Protein AF-A0A661CI44-F1 (afdb_monomer)

Mean predicted aligned error: 7.84 Å

pLDDT: mean 80.7, std 15.81, range [48.75, 94.88]

Sequence (55 aa):
PSGGDYEPPSLARTEWEHINRVLTDCGGNISQAARKLGLHRRTLQRKLKTQPPRS

Foldseek 3Di:
DDDDPPCPCPVQQVVVVLLVVLCVVVVNPLCRSCVVVVHDSVVSVVSVVPPRPPD

Radius of gyration: 13.75 Å; Cα contacts (8 Å, |Δi|>4): 31; chains: 1; bounding box: 33×16×37 Å

Solvent-accessible surface area (backbone atoms only — not comparable to full-atom values): 3395 Å² total; per-residue (Å²): 144,76,82,79,86,76,66,63,78,50,69,64,47,59,50,48,52,52,52,51,53,41,22,56,75,45,73,64,34,54,66,57,24,14,60,76,69,75,43,54,50,71,56,50,52,48,61,67,69,44,68,81,71,78,128

Secondary structure (DSSP, 8-state):
--------S-HHHHHHHHHHHHHHHTTT-HHHHHHHTT--HHHHHHHHHSPP---

Nearest PDB structures (foldseek):
  1etv-assembly1_B  TM=7.733E-01  e=4.018E-02  Escherichia coli
  6m10-assembly3_D  TM=7.839E-01  e=4.018E-02  Pseudomonas aeruginosa PAO1
  6p0u-assembly1_B  TM=7.823E-01  e=5.514E-02  Escherichia coli K-12
  1fip-assembly1_B  TM=7.797E-01  e=7.568E-02  Escherichia coli
  1etw-assembly1_A  TM=7.759E-01  e=1.039E-01  Escherichia coli

Structure (mmCIF, N/CA/C/O backbone):
data_AF-A0A661CI44-F1
#
_entry.id   AF-A0A661CI44-F1
#
loop_
_atom_site.group_PDB
_atom_site.id
_atom_site.type_symbol
_atom_site.label_atom_id
_atom_site.label_alt_id
_atom_site.label_comp_id
_atom_site.label_asym_id
_atom_site.label_entity_id
_atom_site.label_seq_id
_atom_site.pdbx_PDB_ins_code
_atom_site.Cartn_x
_atom_site.Cartn_y
_atom_site.Cartn_z
_atom_site.occupancy
_atom_site.B_iso_or_equiv
_atom_site.auth_seq_id
_atom_site.auth_comp_id
_atom_site.auth_asym_id
_atom_site.auth_atom_id
_atom_site.pdbx_PDB_model_num
ATOM 1 N N . PRO A 1 1 ? 24.712 9.155 -30.260 1.00 59.22 1 PRO A N 1
ATOM 2 C CA . PRO A 1 1 ? 23.251 8.919 -30.246 1.00 59.22 1 PRO A CA 1
ATOM 3 C C . PRO A 1 1 ? 22.960 7.412 -30.182 1.00 59.22 1 PRO A C 1
ATOM 5 O O . PRO A 1 1 ? 22.886 6.752 -31.213 1.00 59.22 1 PRO A O 1
ATOM 8 N N . SER A 1 2 ? 22.894 6.877 -28.961 1.00 48.75 2 SER A N 1
ATOM 9 C CA . SER A 1 2 ? 22.647 5.456 -28.684 1.00 48.75 2 SER A CA 1
ATOM 10 C C . SER A 1 2 ? 21.272 5.293 -28.042 1.00 48.75 2 SER A C 1
ATOM 12 O O . SER A 1 2 ? 20.816 6.200 -27.352 1.00 48.75 2 SER A O 1
ATOM 14 N N . GLY A 1 3 ? 20.628 4.172 -28.371 1.00 50.16 3 GLY A N 1
ATOM 15 C CA . GLY A 1 3 ? 19.209 3.850 -28.211 1.00 50.16 3 GLY A CA 1
ATOM 16 C C . GLY A 1 3 ? 18.550 4.328 -26.924 1.00 50.16 3 GLY A C 1
ATOM 17 O O . GLY A 1 3 ? 19.096 4.177 -25.840 1.00 50.16 3 GLY A O 1
ATOM 18 N N . GLY A 1 4 ? 17.354 4.888 -27.099 1.00 50.12 4 GLY A N 1
ATOM 19 C CA . GLY A 1 4 ? 16.541 5.424 -26.027 1.00 50.12 4 GLY A CA 1
ATOM 20 C C . GLY A 1 4 ? 16.259 4.404 -24.934 1.00 50.12 4 GLY A C 1
ATOM 21 O O . GLY A 1 4 ? 15.855 3.270 -25.204 1.00 50.12 4 GLY A O 1
ATOM 22 N N . ASP A 1 5 ? 16.414 4.887 -23.710 1.00 52.72 5 ASP A N 1
ATOM 23 C CA . ASP A 1 5 ? 15.838 4.379 -22.477 1.00 52.72 5 ASP A CA 1
ATOM 24 C C . ASP A 1 5 ? 14.308 4.370 -22.605 1.00 52.72 5 ASP A C 1
ATOM 26 O O . ASP A 1 5 ? 13.583 5.173 -22.019 1.00 52.72 5 ASP A O 1
ATOM 30 N N . TYR A 1 6 ? 13.780 3.457 -23.417 1.00 49.19 6 TYR A N 1
ATOM 31 C CA . TYR A 1 6 ? 12.399 3.020 -23.306 1.00 49.19 6 TYR A CA 1
ATOM 32 C C . TYR A 1 6 ? 12.339 2.112 -22.079 1.00 49.19 6 TYR A C 1
ATOM 34 O O . TYR A 1 6 ? 12.099 0.913 -22.184 1.00 49.19 6 TYR A O 1
ATOM 42 N N . GLU A 1 7 ? 12.634 2.669 -20.905 1.00 55.56 7 GLU A N 1
ATOM 43 C CA . GLU A 1 7 ? 12.212 2.042 -19.671 1.00 55.56 7 GLU A CA 1
ATOM 44 C C . GLU A 1 7 ? 10.686 2.174 -19.705 1.00 55.56 7 GLU A C 1
ATOM 46 O O . GLU A 1 7 ? 10.172 3.295 -19.582 1.00 55.56 7 GLU A O 1
ATOM 51 N N . PRO A 1 8 ? 9.924 1.090 -19.982 1.00 53.41 8 PRO A N 1
ATOM 52 C CA . PRO A 1 8 ? 8.480 1.159 -19.801 1.00 53.41 8 PRO A CA 1
ATOM 53 C C . PRO A 1 8 ? 8.269 1.702 -18.389 1.00 53.41 8 PRO A C 1
ATOM 55 O O . PRO A 1 8 ? 9.072 1.330 -17.529 1.00 53.41 8 PRO A O 1
ATOM 58 N N . PRO A 1 9 ? 7.281 2.589 -18.137 1.00 55.50 9 PRO A N 1
ATOM 59 C CA . PRO A 1 9 ? 7.073 3.161 -16.810 1.00 55.50 9 PRO A CA 1
ATOM 60 C C . PRO A 1 9 ? 7.234 2.037 -15.801 1.00 55.50 9 PRO A C 1
ATOM 62 O O . PRO A 1 9 ? 6.468 1.072 -15.849 1.00 55.50 9 PRO A O 1
ATOM 65 N N . SER A 1 10 ? 8.335 2.099 -15.036 1.00 67.88 10 SER A N 1
ATOM 66 C CA . SER A 1 10 ? 8.842 0.933 -14.315 1.00 67.88 10 SER A CA 1
ATOM 67 C C . SER A 1 10 ? 7.658 0.352 -13.551 1.00 67.88 10 SER A C 1
ATOM 69 O O . SER A 1 10 ? 6.969 1.118 -12.884 1.00 67.88 10 SER A O 1
ATOM 71 N N . LEU A 1 11 ? 7.339 -0.942 -13.694 1.00 74.69 11 LEU A N 1
ATOM 72 C CA . LEU A 1 11 ? 6.125 -1.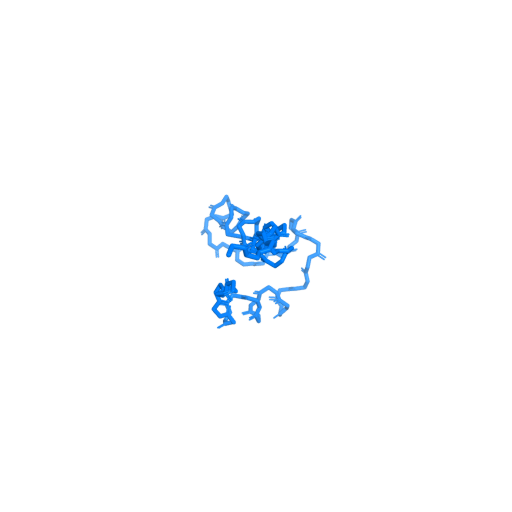565 -13.116 1.00 74.69 11 LEU A CA 1
ATOM 73 C C . LEU A 1 11 ? 5.880 -1.130 -11.656 1.00 74.69 11 LEU A C 1
ATOM 75 O O . LEU A 1 11 ? 4.744 -0.940 -11.223 1.00 74.69 11 LEU A O 1
ATOM 79 N N . ALA A 1 12 ? 6.971 -0.885 -10.929 1.00 76.56 12 ALA A N 1
ATOM 80 C CA . ALA A 1 12 ? 6.998 -0.325 -9.587 1.00 76.56 12 ALA A CA 1
ATOM 81 C C . ALA A 1 12 ? 6.365 1.084 -9.446 1.00 76.56 12 ALA A C 1
ATOM 83 O O . ALA A 1 12 ? 5.699 1.345 -8.447 1.00 76.56 12 ALA A O 1
ATOM 84 N N . ARG A 1 13 ? 6.536 1.998 -10.410 1.00 81.00 13 ARG A N 1
ATOM 85 C CA . ARG A 1 13 ? 5.913 3.334 -10.437 1.00 81.00 13 ARG A CA 1
ATOM 86 C C . ARG A 1 13 ? 4.402 3.241 -10.622 1.00 81.00 13 ARG A C 1
ATOM 88 O O . ARG A 1 13 ? 3.673 3.833 -9.833 1.00 81.00 13 ARG A O 1
ATOM 95 N N . THR A 1 14 ? 3.930 2.459 -11.594 1.00 84.62 14 THR A N 1
ATOM 96 C CA . THR A 1 14 ? 2.487 2.244 -11.802 1.00 84.62 14 THR A CA 1
ATOM 97 C C . THR A 1 14 ? 1.839 1.619 -10.569 1.00 84.62 14 THR A C 1
ATOM 99 O O . THR A 1 14 ? 0.759 2.036 -10.153 1.00 84.62 14 THR A O 1
ATOM 102 N N . GLU A 1 15 ? 2.516 0.658 -9.939 1.00 85.81 15 GLU A N 1
ATOM 103 C CA . GLU A 1 15 ? 2.056 0.060 -8.688 1.00 85.81 15 GLU A CA 1
ATOM 104 C C . GLU A 1 15 ? 2.011 1.087 -7.543 1.00 85.81 15 GLU A C 1
ATOM 106 O O . GLU A 1 15 ? 1.039 1.125 -6.785 1.00 85.81 15 GLU A O 1
ATOM 111 N N . TRP A 1 16 ? 3.015 1.963 -7.441 1.00 86.19 16 TRP A N 1
ATOM 112 C CA 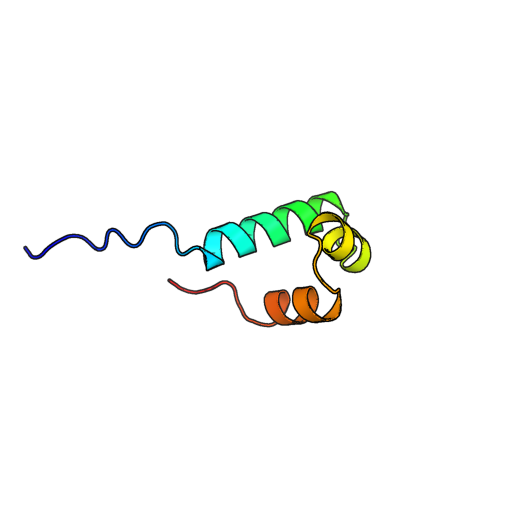. TRP A 1 16 ? 3.053 3.027 -6.436 1.00 86.19 16 TRP A CA 1
ATOM 113 C C . TRP A 1 16 ? 1.936 4.057 -6.635 1.00 86.19 16 TRP A C 1
ATOM 115 O O . TRP A 1 16 ? 1.252 4.411 -5.674 1.00 86.19 16 TRP A O 1
ATOM 125 N N . GLU A 1 17 ? 1.692 4.495 -7.870 1.00 89.50 17 GLU A N 1
ATOM 126 C CA . GLU A 1 17 ? 0.581 5.395 -8.197 1.00 89.50 17 GLU A CA 1
ATOM 127 C C . GLU A 1 17 ? -0.772 4.753 -7.878 1.00 89.50 17 GLU A C 1
ATOM 129 O O . GLU A 1 17 ? -1.638 5.399 -7.283 1.00 89.50 17 GLU A O 1
ATOM 134 N N . HIS A 1 18 ? -0.940 3.464 -8.188 1.00 90.75 18 HIS A N 1
ATOM 135 C CA . HIS A 1 18 ? -2.151 2.723 -7.841 1.00 90.75 18 HIS A CA 1
ATOM 136 C C . HIS A 1 18 ? -2.349 2.673 -6.317 1.00 90.75 18 HIS A C 1
ATOM 138 O O . HIS A 1 18 ? -3.432 2.994 -5.821 1.00 90.75 18 HIS A O 1
ATOM 144 N N . ILE A 1 19 ? -1.299 2.332 -5.560 1.00 90.69 19 ILE A N 1
ATOM 145 C CA . ILE A 1 19 ? -1.316 2.330 -4.091 1.00 90.69 19 ILE A CA 1
ATOM 146 C C . ILE A 1 19 ? -1.743 3.695 -3.549 1.00 90.69 19 ILE A C 1
ATOM 148 O O . ILE A 1 19 ? -2.602 3.764 -2.669 1.00 90.69 19 ILE A O 1
ATOM 152 N N . ASN A 1 20 ? -1.163 4.773 -4.074 1.00 91.06 20 ASN A N 1
ATOM 153 C CA . ASN A 1 20 ? -1.413 6.124 -3.586 1.00 91.06 20 ASN A CA 1
ATOM 154 C C . ASN A 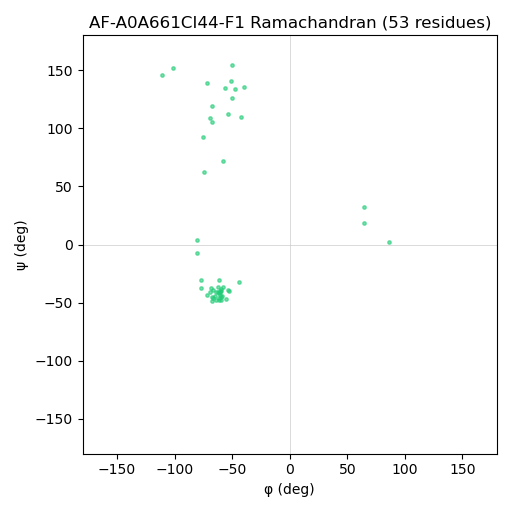1 20 ? -2.845 6.586 -3.905 1.00 91.06 20 ASN A C 1
ATOM 156 O O . ASN A 1 20 ? -3.538 7.131 -3.042 1.00 91.06 20 ASN A O 1
ATOM 160 N N . ARG A 1 21 ? -3.335 6.271 -5.111 1.00 93.50 21 ARG A N 1
ATOM 161 C CA . ARG A 1 21 ? -4.718 6.536 -5.525 1.00 93.50 21 ARG A CA 1
ATOM 162 C C . ARG A 1 21 ? -5.724 5.835 -4.616 1.00 93.50 21 ARG A C 1
ATOM 164 O O . ARG A 1 21 ? -6.649 6.477 -4.127 1.00 93.50 21 ARG A O 1
ATOM 171 N N . VAL A 1 22 ? -5.522 4.545 -4.341 1.00 94.38 22 VAL A N 1
ATOM 172 C CA . VAL A 1 22 ? -6.410 3.772 -3.457 1.00 94.38 22 VAL A CA 1
ATOM 173 C C . VAL A 1 22 ? -6.310 4.248 -2.006 1.00 94.38 22 VAL A C 1
ATOM 175 O O . VAL A 1 22 ? -7.323 4.316 -1.312 1.00 94.38 22 VAL A O 1
ATOM 178 N N . LEU A 1 23 ? -5.117 4.611 -1.533 1.00 92.38 23 LEU A N 1
ATOM 179 C CA . LEU A 1 23 ? -4.935 5.167 -0.192 1.00 92.38 23 LEU A CA 1
ATOM 180 C C . LEU A 1 23 ? -5.680 6.498 -0.025 1.00 92.38 23 LEU A C 1
ATOM 182 O O . LEU A 1 23 ? -6.309 6.706 1.013 1.00 92.38 23 LEU A O 1
ATOM 186 N N . THR A 1 24 ? -5.645 7.353 -1.048 1.00 93.75 24 THR A N 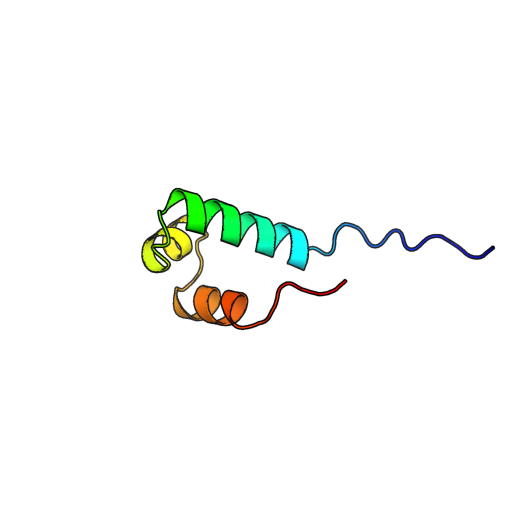1
ATOM 187 C CA . THR A 1 24 ? -6.352 8.643 -1.076 1.00 93.75 24 THR A CA 1
ATOM 188 C C . THR A 1 24 ? -7.864 8.442 -1.122 1.00 93.75 24 THR A C 1
ATOM 190 O O . THR A 1 24 ? -8.580 9.041 -0.326 1.00 93.75 24 THR A O 1
ATOM 193 N N . ASP A 1 25 ? -8.346 7.531 -1.972 1.00 94.88 25 ASP A N 1
ATOM 194 C CA . ASP A 1 25 ? -9.758 7.121 -2.035 1.00 94.88 25 ASP A CA 1
ATOM 195 C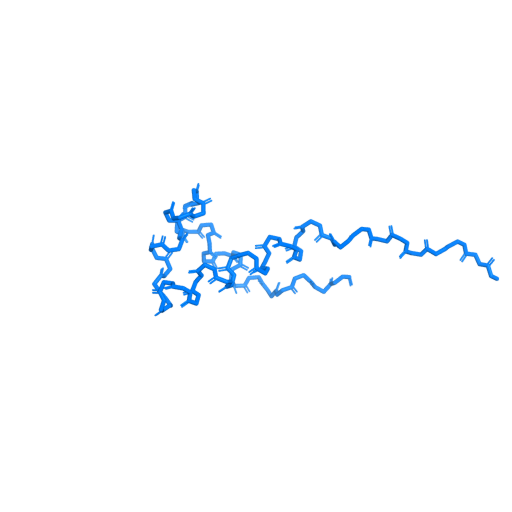 C . ASP A 1 25 ? -10.265 6.577 -0.686 1.00 94.88 25 ASP A C 1
ATOM 197 O O . ASP A 1 25 ? -11.379 6.864 -0.257 1.00 94.88 25 ASP A O 1
ATOM 201 N N . CYS A 1 26 ? -9.411 5.856 0.044 1.00 94.31 26 CYS A N 1
ATOM 202 C CA . CYS A 1 26 ? -9.713 5.357 1.384 1.00 94.31 26 CYS A C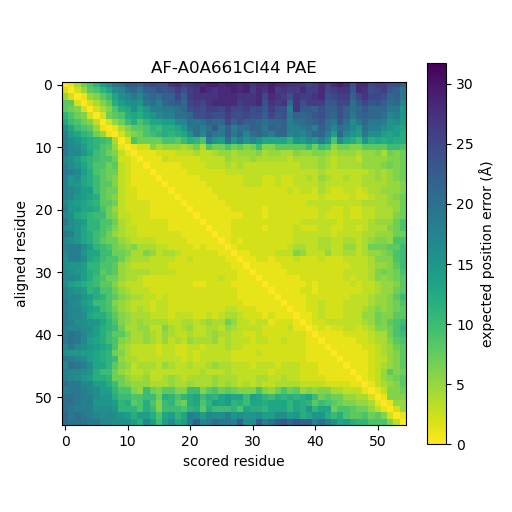A 1
ATOM 203 C C . CYS A 1 26 ? -9.528 6.411 2.499 1.00 94.31 26 CYS A C 1
ATOM 205 O O . CYS A 1 26 ? -9.624 6.056 3.679 1.00 94.31 26 CYS A O 1
ATOM 207 N N . GLY A 1 27 ? -9.203 7.667 2.175 1.00 93.44 27 GLY A N 1
ATOM 208 C CA . GLY A 1 27 ? -8.975 8.739 3.151 1.00 93.44 27 GLY A CA 1
ATOM 209 C C . GLY A 1 27 ? -7.771 8.501 4.071 1.00 93.44 27 GLY A C 1
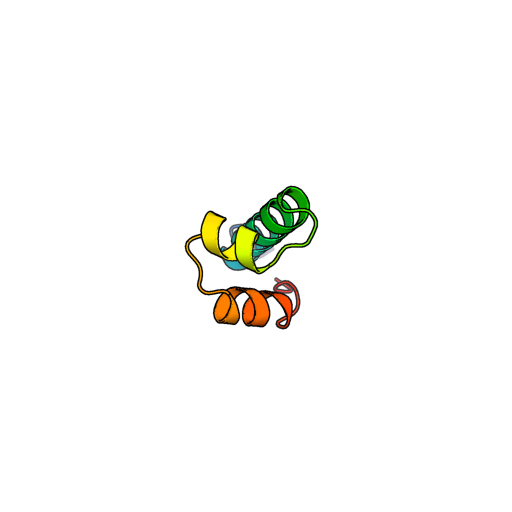ATOM 210 O O . GLY A 1 27 ? -7.811 8.847 5.248 1.00 93.44 27 GLY A O 1
ATOM 211 N N . GLY A 1 28 ? -6.726 7.827 3.584 1.00 90.12 28 GLY A N 1
ATOM 212 C CA . GLY A 1 28 ? -5.542 7.467 4.376 1.00 90.12 28 GLY A CA 1
ATOM 213 C C . GLY A 1 28 ? -5.668 6.154 5.160 1.00 90.12 28 GLY A C 1
ATOM 214 O O . GLY A 1 28 ? -4.733 5.752 5.859 1.00 90.12 28 GLY A O 1
ATOM 215 N N . ASN A 1 29 ? -6.784 5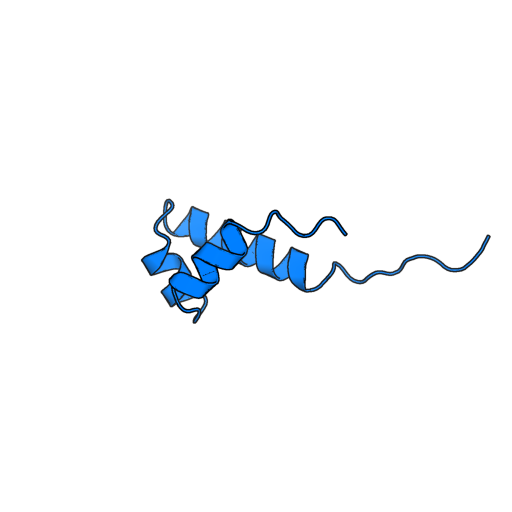.427 5.033 1.00 94.06 29 ASN A N 1
ATOM 216 C CA . ASN A 1 29 ? -6.966 4.145 5.714 1.00 94.06 29 ASN A CA 1
ATOM 217 C C . ASN A 1 29 ? -6.158 3.016 5.059 1.00 94.06 29 ASN A C 1
ATOM 219 O O . ASN A 1 29 ? -6.652 2.288 4.197 1.00 94.06 29 ASN A O 1
ATOM 223 N N . ILE A 1 30 ? -4.937 2.791 5.552 1.00 91.19 30 ILE A N 1
ATOM 224 C CA . ILE A 1 30 ? -4.022 1.741 5.064 1.00 91.19 30 ILE A CA 1
ATOM 225 C C . ILE A 1 30 ? -4.683 0.350 5.064 1.00 91.19 30 ILE A C 1
ATOM 227 O O . ILE A 1 30 ? -4.481 -0.428 4.139 1.00 91.19 30 ILE A O 1
ATOM 231 N N . SER A 1 31 ? -5.484 0.014 6.080 1.00 93.25 31 SER A N 1
ATOM 232 C CA . SER A 1 31 ? -6.150 -1.296 6.161 1.00 93.25 31 SER A CA 1
ATOM 233 C C . SER A 1 31 ? -7.201 -1.498 5.063 1.00 93.25 31 SER A C 1
ATOM 235 O O . SER A 1 31 ? -7.308 -2.594 4.518 1.00 93.25 31 SER A O 1
ATOM 237 N N . GLN A 1 32 ? -7.961 -0.449 4.730 1.00 94.88 32 GLN A N 1
ATOM 238 C CA . GLN A 1 32 ? -8.945 -0.498 3.646 1.00 94.88 32 GLN A CA 1
ATOM 239 C C . GLN A 1 32 ? -8.258 -0.529 2.283 1.00 94.88 32 GLN A C 1
ATOM 241 O O . GLN A 1 32 ? -8.607 -1.357 1.445 1.00 94.88 32 GLN A O 1
ATOM 246 N N . ALA A 1 33 ? -7.222 0.292 2.103 1.00 94.75 33 ALA A N 1
ATOM 247 C CA . ALA A 1 33 ? -6.434 0.300 0.881 1.00 94.75 33 ALA A CA 1
ATOM 248 C C . ALA A 1 33 ? -5.774 -1.062 0.625 1.00 94.75 33 ALA A C 1
ATOM 250 O O . ALA A 1 33 ? -5.855 -1.587 -0.477 1.00 94.75 33 ALA A O 1
ATOM 251 N N . ALA A 1 34 ? -5.206 -1.689 1.659 1.00 94.00 34 ALA A N 1
ATOM 252 C CA . ALA A 1 34 ? -4.620 -3.024 1.567 1.00 94.00 34 ALA A CA 1
ATOM 253 C C . ALA A 1 34 ? -5.649 -4.076 1.119 1.00 94.00 34 ALA A C 1
ATOM 255 O O . ALA A 1 34 ? -5.367 -4.851 0.209 1.00 94.00 34 ALA A O 1
ATOM 256 N N . ARG A 1 35 ? -6.868 -4.048 1.682 1.00 93.75 35 ARG A N 1
ATOM 257 C CA . ARG A 1 35 ? -7.968 -4.924 1.242 1.00 93.75 35 ARG A CA 1
ATOM 258 C C . ARG A 1 35 ? -8.363 -4.679 -0.213 1.00 93.75 35 ARG A C 1
ATOM 260 O O . ARG A 1 35 ? -8.494 -5.649 -0.950 1.00 93.75 35 ARG A O 1
ATOM 267 N N . LYS A 1 36 ? -8.511 -3.416 -0.634 1.00 93.44 36 LYS A N 1
ATOM 268 C CA . LYS A 1 36 ? -8.839 -3.063 -2.028 1.00 93.44 36 LYS A CA 1
ATOM 269 C C . LYS A 1 36 ? -7.755 -3.501 -3.015 1.00 93.44 36 LYS A C 1
ATOM 271 O O . LYS A 1 36 ? -8.077 -3.934 -4.112 1.00 93.44 36 LYS A O 1
ATOM 276 N N . LEU A 1 37 ? -6.490 -3.419 -2.612 1.00 90.12 37 LEU A N 1
ATOM 277 C CA . LEU A 1 37 ? -5.340 -3.835 -3.417 1.00 90.12 37 LEU A CA 1
ATOM 278 C C . LEU A 1 37 ? -5.093 -5.353 -3.386 1.00 90.12 37 LEU A C 1
ATOM 280 O O . LEU A 1 37 ? -4.196 -5.827 -4.074 1.00 90.12 37 LEU A O 1
ATOM 284 N N . GLY A 1 38 ? -5.810 -6.117 -2.551 1.00 92.88 38 GLY A N 1
ATOM 285 C CA . GLY A 1 38 ? -5.516 -7.537 -2.320 1.00 92.88 38 GLY A CA 1
ATOM 286 C C . GLY A 1 38 ? -4.157 -7.783 -1.649 1.00 92.88 38 GLY A C 1
ATOM 287 O O . GLY A 1 38 ? -3.622 -8.887 -1.697 1.00 92.88 38 GLY A O 1
ATOM 288 N N . LEU A 1 39 ? -3.578 -6.755 -1.023 1.00 90.19 39 LEU A N 1
ATOM 289 C CA . LEU A 1 39 ? -2.273 -6.804 -0.374 1.00 90.19 39 LEU A CA 1
ATOM 290 C C . LEU A 1 39 ? -2.425 -6.947 1.137 1.00 90.19 39 LEU A C 1
ATOM 292 O O . LEU A 1 39 ? -3.359 -6.446 1.762 1.00 90.19 39 LEU A O 1
ATOM 296 N N . HIS A 1 40 ? -1.431 -7.556 1.776 1.00 94.31 40 HIS A N 1
ATOM 297 C CA . HIS A 1 40 ? -1.365 -7.549 3.230 1.00 94.31 40 HIS A CA 1
ATOM 298 C C . HIS A 1 40 ? -0.989 -6.146 3.740 1.00 94.31 40 HIS A C 1
ATOM 300 O O . HIS A 1 40 ? -0.083 -5.505 3.203 1.00 94.31 40 HIS A O 1
ATOM 306 N N . ARG A 1 41 ? -1.619 -5.667 4.823 1.00 93.44 41 ARG A N 1
ATOM 307 C CA . ARG A 1 41 ? -1.350 -4.329 5.402 1.00 93.44 41 ARG A CA 1
ATOM 308 C C . ARG A 1 41 ? 0.141 -4.088 5.678 1.00 93.44 41 ARG A C 1
ATOM 310 O O . ARG A 1 41 ? 0.649 -3.000 5.422 1.00 93.44 41 ARG A O 1
ATOM 317 N N . ARG A 1 42 ? 0.846 -5.112 6.177 1.00 92.94 42 ARG A N 1
ATOM 318 C CA . ARG A 1 42 ? 2.304 -5.096 6.419 1.00 92.94 42 ARG A CA 1
ATOM 319 C C . ARG A 1 42 ? 3.100 -4.859 5.131 1.00 92.94 42 ARG A C 1
ATOM 321 O O . ARG A 1 42 ? 4.073 -4.109 5.158 1.00 92.94 42 ARG A O 1
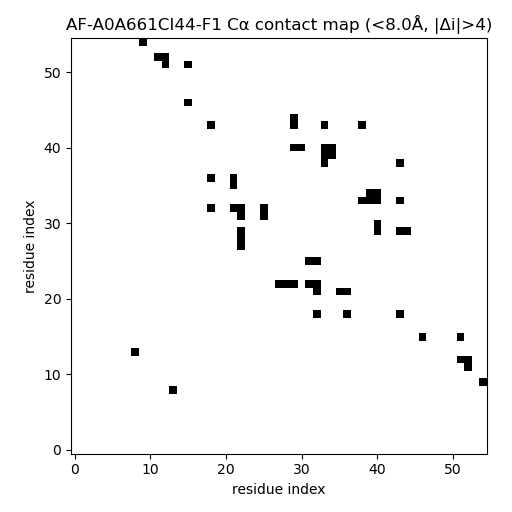ATOM 328 N N . THR A 1 43 ? 2.680 -5.465 4.022 1.00 90.44 43 THR A N 1
ATOM 329 C CA . THR A 1 43 ? 3.287 -5.278 2.697 1.00 90.44 43 THR A CA 1
ATOM 330 C C . THR A 1 43 ? 3.063 -3.857 2.200 1.00 90.44 43 THR A C 1
ATOM 332 O O . THR A 1 43 ? 4.021 -3.203 1.796 1.00 90.44 43 THR A O 1
ATOM 335 N N . LEU A 1 44 ? 1.832 -3.347 2.314 1.00 89.75 44 LEU A N 1
ATOM 336 C CA . LEU A 1 44 ? 1.506 -1.975 1.929 1.00 89.75 44 LEU A CA 1
ATOM 337 C C . LEU A 1 44 ? 2.324 -0.956 2.734 1.00 89.75 44 LEU A C 1
ATOM 339 O O . LEU A 1 44 ? 2.934 -0.063 2.161 1.00 89.75 44 LEU A O 1
ATOM 343 N N . GLN A 1 45 ? 2.433 -1.137 4.054 1.00 90.31 45 GLN A N 1
ATOM 344 C CA . GLN A 1 45 ? 3.284 -0.291 4.897 1.00 90.31 45 GLN A CA 1
ATOM 345 C C . GLN A 1 45 ? 4.759 -0.334 4.495 1.00 90.31 45 GLN A C 1
ATOM 347 O O . GLN A 1 45 ? 5.420 0.699 4.541 1.00 90.31 45 GLN A O 1
ATOM 352 N N . ARG A 1 46 ? 5.296 -1.502 4.124 1.00 88.75 46 ARG A N 1
ATOM 353 C CA . ARG A 1 46 ? 6.679 -1.599 3.636 1.00 88.75 46 ARG A CA 1
ATOM 354 C C . ARG A 1 46 ? 6.857 -0.836 2.328 1.00 88.75 46 ARG A C 1
ATOM 356 O O . ARG A 1 46 ? 7.770 -0.028 2.253 1.00 88.75 46 ARG A O 1
ATOM 363 N N . LYS A 1 47 ? 5.955 -1.025 1.360 1.00 84.38 47 LYS A N 1
ATOM 364 C CA . LYS A 1 47 ? 5.970 -0.295 0.081 1.00 84.38 47 LYS A CA 1
ATOM 365 C C . LYS A 1 47 ? 5.803 1.220 0.250 1.00 84.38 47 LYS A C 1
ATOM 367 O O . LYS A 1 47 ? 6.352 1.958 -0.546 1.00 84.38 47 LYS A O 1
ATOM 372 N N . LEU A 1 48 ? 5.083 1.678 1.278 1.00 84.69 48 LEU A N 1
ATOM 373 C CA . LEU A 1 48 ? 4.967 3.105 1.613 1.00 84.69 48 LEU A CA 1
ATOM 374 C C . LEU A 1 48 ? 6.211 3.658 2.329 1.00 84.69 48 LEU A C 1
ATOM 376 O O . LEU A 1 48 ? 6.500 4.845 2.220 1.00 84.69 48 LEU A O 1
ATOM 380 N N . LYS A 1 49 ? 6.924 2.822 3.098 1.00 85.25 49 LYS A N 1
ATOM 381 C CA . LYS A 1 49 ? 8.179 3.203 3.770 1.00 85.25 49 LYS A CA 1
ATOM 382 C C . LYS A 1 49 ? 9.362 3.239 2.811 1.00 85.25 49 LYS A C 1
ATOM 384 O O . LYS A 1 49 ? 10.241 4.081 2.966 1.00 85.25 49 LYS A O 1
ATOM 389 N N . THR A 1 50 ? 9.403 2.313 1.860 1.00 75.19 50 THR A N 1
ATOM 390 C CA . THR A 1 50 ? 10.315 2.398 0.726 1.00 75.19 50 THR A CA 1
ATOM 391 C C . THR A 1 50 ? 9.853 3.587 -0.112 1.00 75.19 50 THR A C 1
ATOM 393 O O . THR A 1 50 ? 8.703 3.630 -0.533 1.00 75.19 50 THR A O 1
ATOM 396 N N . GLN A 1 51 ? 10.712 4.595 -0.275 1.00 66.69 51 GLN A N 1
ATOM 397 C CA . GLN A 1 51 ? 10.409 5.773 -1.094 1.00 66.69 51 GLN A CA 1
ATOM 398 C C . GLN A 1 51 ? 9.894 5.362 -2.486 1.00 66.69 51 GLN A C 1
ATOM 400 O O . GLN A 1 51 ? 10.226 4.258 -2.935 1.00 66.69 51 GLN A O 1
ATOM 405 N N . PRO A 1 52 ? 9.098 6.216 -3.172 1.00 67.44 52 PRO A N 1
ATOM 406 C CA . PRO A 1 52 ? 8.704 5.952 -4.553 1.00 67.44 52 PRO A CA 1
ATOM 407 C C . PRO A 1 52 ? 9.945 5.550 -5.351 1.00 67.44 52 PRO A C 1
ATOM 409 O O . PRO A 1 52 ? 10.986 6.195 -5.174 1.00 67.44 52 PRO A O 1
ATOM 412 N N . PRO A 1 53 ? 9.870 4.484 -6.166 1.00 62.62 53 PRO A N 1
ATOM 413 C CA . PRO A 1 53 ? 11.005 4.060 -6.968 1.00 62.62 53 PRO A CA 1
ATOM 414 C C . PRO A 1 53 ? 11.478 5.270 -7.776 1.00 62.62 53 PRO A C 1
ATOM 416 O O . PRO A 1 53 ? 10.743 5.796 -8.613 1.00 62.62 53 PRO A O 1
ATOM 419 N N . ARG A 1 54 ? 12.678 5.763 -7.451 1.00 56.28 54 ARG A N 1
ATOM 420 C CA . ARG A 1 54 ? 13.421 6.647 -8.343 1.00 56.28 54 ARG A CA 1
ATOM 421 C C . ARG A 1 54 ? 13.810 5.725 -9.486 1.00 56.28 54 ARG A C 1
ATOM 423 O O . ARG A 1 54 ? 14.538 4.774 -9.217 1.00 56.28 54 ARG A O 1
ATOM 430 N N . SER A 1 55 ? 13.182 5.927 -10.647 1.00 53.25 55 SER A N 1
ATOM 431 C CA . SER A 1 55 ? 13.573 5.297 -11.911 1.00 53.25 55 SER A CA 1
ATOM 432 C C . SER A 1 55 ? 15.092 5.198 -11.994 1.00 53.25 55 SER A C 1
ATOM 434 O O . SER A 1 55 ? 15.738 6.229 -11.680 1.00 53.25 55 SER A O 1
#